Protein AF-A0A0B1SYW8-F1 (afdb_monomer)

Solvent-accessible surface area (backbone atoms only — not comparable to full-atom values): 10719 Å² total; per-residue (Å²): 114,94,71,66,45,71,70,45,32,62,76,66,65,40,38,54,60,53,23,50,75,72,69,48,55,89,86,45,83,60,43,29,58,52,50,50,41,52,39,51,63,70,43,47,62,54,52,48,38,75,76,71,48,86,69,81,83,69,57,88,82,76,61,92,71,90,78,75,92,74,65,62,88,66,48,61,87,67,46,96,84,47,74,68,87,86,65,67,94,54,56,56,43,101,85,70,46,76,47,85,70,81,60,58,68,60,42,45,49,27,55,68,67,71,44,67,72,39,30,54,51,32,53,51,51,53,54,61,22,66,43,95,61,101,55,62,66,60,48,91,83,43,58,66,51,57,57,52,56,40,43,75,73,73,53,76,65,96,84,58,83,48,80,73,56,66,75,75,112

InterPro domains:
  IPR001606 ARID DNA-binding domain [PF01388] (2-47)
  IPR001606 ARID DNA-binding domain [PS51011] (1-51)
  IPR036431 ARID DNA-binding domain superfamily [G3DSA:1.10.150.60] (1-68)
  IPR036431 ARID DNA-binding domain superfamily [SSF46774] (1-63)
  IPR052406 Chromatin Remodeling Complex Component [PTHR22970] (1-167)

Mean predicted aligned error: 17.93 Å

Structure (mmCIF, N/CA/C/O backbone):
data_AF-A0A0B1SYW8-F1
#
_entry.id   AF-A0A0B1SYW8-F1
#
loop_
_atom_site.group_PDB
_atom_site.id
_atom_site.type_symbol
_atom_site.label_atom_id
_atom_site.label_alt_id
_atom_site.label_comp_id
_atom_site.label_asym_id
_atom_site.label_entity_id
_atom_site.label_seq_id
_atom_site.pdbx_PDB_ins_code
_atom_site.Cartn_x
_atom_site.Cartn_y
_atom_site.Cartn_z
_atom_site.occupancy
_atom_site.B_iso_or_equiv
_atom_site.auth_seq_id
_atom_site.auth_comp_id
_atom_site.auth_asym_id
_atom_site.auth_atom_id
_atom_site.pdbx_PDB_model_num
ATOM 1 N N . MET A 1 1 ? -4.294 16.791 31.666 1.00 59.25 1 MET A N 1
ATOM 2 C CA . MET A 1 1 ? -3.694 16.084 32.826 1.00 59.25 1 MET A CA 1
ATOM 3 C C . MET A 1 1 ? -4.605 16.092 34.071 1.00 59.25 1 MET A C 1
ATOM 5 O O . MET A 1 1 ? -4.118 16.242 35.184 1.00 59.25 1 MET A O 1
ATOM 9 N N . ALA A 1 2 ? -5.926 15.900 33.941 1.00 68.50 2 ALA A N 1
ATOM 10 C CA . ALA A 1 2 ? -6.850 16.036 35.082 1.00 68.50 2 ALA A CA 1
ATOM 11 C C . ALA A 1 2 ? -6.694 14.938 36.161 1.00 68.50 2 ALA A C 1
ATOM 13 O O . ALA A 1 2 ? -6.963 15.180 37.332 1.00 68.50 2 ALA A O 1
ATOM 14 N N . LEU A 1 3 ? -6.201 13.750 35.785 1.00 76.19 3 LEU A N 1
ATOM 15 C CA . LEU A 1 3 ? -6.040 12.595 36.683 1.00 76.19 3 LEU A CA 1
ATOM 16 C C . LEU A 1 3 ? -4.591 12.363 37.161 1.00 76.19 3 LEU A C 1
ATOM 18 O O . LEU A 1 3 ? -4.298 11.342 37.778 1.00 76.19 3 LEU A O 1
ATOM 22 N N . GLY A 1 4 ? -3.684 13.320 36.927 1.00 73.81 4 GLY A N 1
ATOM 23 C CA . GLY A 1 4 ? -2.281 13.233 37.362 1.00 73.81 4 GLY A CA 1
ATOM 24 C C . GLY A 1 4 ? -1.394 12.319 36.508 1.00 73.81 4 GLY A C 1
ATOM 25 O O . GLY A 1 4 ? -0.422 11.769 37.018 1.00 73.81 4 GLY A O 1
ATOM 26 N N . GLY A 1 5 ? -1.746 12.170 35.230 1.00 77.94 5 GLY A N 1
ATOM 27 C CA . GLY A 1 5 ? -0.956 11.495 34.200 1.00 77.94 5 GLY A CA 1
ATOM 28 C C . GLY A 1 5 ? -1.049 9.971 34.191 1.00 77.94 5 GLY A C 1
ATOM 29 O O . GLY A 1 5 ? -1.647 9.347 35.075 1.00 77.94 5 GLY A O 1
ATOM 30 N N . TRP A 1 6 ? -0.467 9.358 33.159 1.00 75.31 6 TRP A N 1
ATOM 31 C CA . TRP A 1 6 ? -0.661 7.933 32.869 1.00 75.31 6 TRP A CA 1
ATOM 32 C C . TRP A 1 6 ? -0.208 6.988 33.983 1.00 75.31 6 TRP A C 1
ATOM 34 O O . TRP A 1 6 ? -0.860 5.975 34.229 1.00 75.31 6 TRP A O 1
ATOM 44 N N . GLN A 1 7 ? 0.878 7.320 34.688 1.00 75.88 7 GLN A N 1
ATOM 45 C CA . GLN A 1 7 ? 1.406 6.496 35.780 1.00 75.88 7 GLN A CA 1
ATOM 46 C C . GLN A 1 7 ? 0.402 6.392 36.928 1.00 75.88 7 GLN A C 1
ATOM 48 O O . GLN A 1 7 ? 0.178 5.311 37.470 1.00 75.88 7 GLN A O 1
ATOM 53 N N . LYS A 1 8 ? -0.247 7.510 37.271 1.00 82.94 8 LYS A N 1
ATOM 54 C CA . LYS A 1 8 ? -1.224 7.561 38.356 1.00 82.94 8 LYS A CA 1
ATOM 55 C C . LYS A 1 8 ? -2.525 6.865 37.971 1.00 82.94 8 LYS A C 1
ATOM 57 O O . LYS A 1 8 ? -3.055 6.111 38.779 1.00 82.94 8 LYS A O 1
ATOM 62 N N . VAL A 1 9 ? -2.994 7.057 36.737 1.00 84.25 9 VAL A N 1
ATOM 63 C CA . VAL A 1 9 ? -4.171 6.349 36.201 1.00 84.25 9 VAL A CA 1
ATOM 64 C C . VAL A 1 9 ? -3.932 4.839 36.174 1.00 84.25 9 VAL A C 1
ATOM 66 O O . VAL A 1 9 ? -4.794 4.079 36.603 1.00 84.25 9 VAL A O 1
ATOM 69 N N . ALA A 1 10 ? -2.750 4.395 35.735 1.00 79.75 10 ALA A N 1
ATOM 70 C CA . ALA A 1 10 ? -2.398 2.980 35.702 1.00 79.75 10 ALA A CA 1
ATOM 71 C C . ALA A 1 10 ? -2.268 2.369 37.104 1.00 79.75 10 ALA A C 1
ATOM 73 O O . ALA A 1 10 ? -2.801 1.289 37.330 1.00 79.75 10 ALA A O 1
ATOM 74 N N . MET A 1 11 ? -1.604 3.056 38.039 1.00 79.69 11 MET A N 1
ATOM 75 C CA . MET A 1 11 ? -1.413 2.566 39.410 1.00 79.69 11 MET A CA 1
ATOM 76 C C . MET A 1 11 ? -2.719 2.522 40.211 1.00 79.69 11 MET A C 1
ATOM 78 O O . MET A 1 11 ? -2.861 1.693 41.103 1.00 79.69 11 ME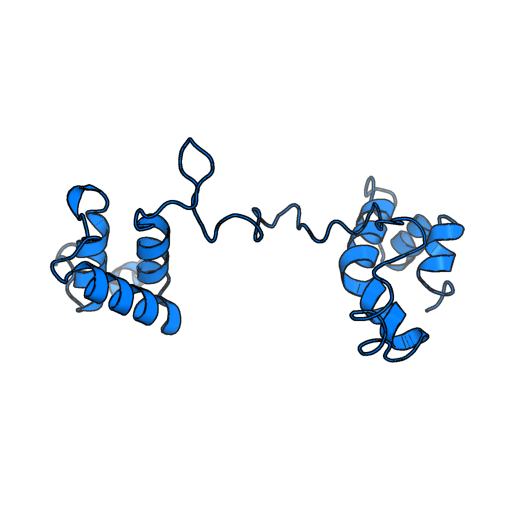T A O 1
ATOM 82 N N . GLN A 1 12 ? -3.657 3.423 39.914 1.00 86.00 12 GLN A N 1
ATOM 83 C CA . GLN A 1 12 ? -4.955 3.509 40.588 1.00 86.00 12 GLN A CA 1
ATOM 84 C C . GLN A 1 12 ? -6.083 2.799 39.821 1.00 86.00 12 GLN A C 1
ATOM 86 O O . GLN A 1 12 ? -7.234 2.932 40.218 1.00 86.00 12 GLN A O 1
ATOM 91 N N . GLU A 1 13 ? -5.767 2.099 38.726 1.00 85.31 13 GLU A N 1
ATOM 92 C CA . GLU A 1 13 ? -6.726 1.401 37.850 1.00 85.31 13 GLU A CA 1
ATOM 93 C C . GLU A 1 13 ? -7.909 2.266 37.361 1.00 85.31 13 GLU A C 1
ATOM 95 O O . GLU A 1 13 ? -9.004 1.775 37.112 1.00 85.31 13 GLU A O 1
ATOM 100 N N . LYS A 1 14 ? -7.680 3.565 37.133 1.00 90.81 14 LYS A N 1
ATOM 101 C CA . LYS A 1 14 ? -8.725 4.553 36.784 1.00 90.81 14 LYS A CA 1
ATOM 102 C C . LYS A 1 14 ? -9.076 4.623 35.297 1.00 90.81 14 LYS A C 1
ATOM 104 O O . LYS A 1 14 ? -9.452 5.677 34.792 1.00 90.81 14 LYS A O 1
ATOM 109 N N . TRP A 1 15 ? -8.900 3.534 34.555 1.00 90.75 15 TRP A N 1
ATOM 110 C CA . TRP A 1 15 ? -9.159 3.536 33.109 1.00 90.75 15 TRP A CA 1
ATOM 111 C C . TRP A 1 15 ? -10.651 3.607 32.777 1.00 90.75 15 TRP A C 1
ATOM 113 O O . TRP A 1 15 ? -10.995 4.178 31.747 1.00 90.75 15 TRP A O 1
ATOM 123 N N . ALA A 1 16 ? -11.517 3.114 33.668 1.00 90.38 16 ALA A N 1
ATOM 124 C CA . ALA A 1 16 ? -12.964 3.280 33.559 1.00 90.38 16 ALA A CA 1
ATOM 125 C C . ALA A 1 16 ? -13.372 4.761 33.657 1.00 90.38 16 ALA A C 1
ATOM 127 O O . ALA A 1 16 ? -14.061 5.253 32.771 1.00 90.38 16 ALA A O 1
ATOM 128 N N . ASP A 1 17 ? -12.842 5.502 34.639 1.00 91.38 17 ASP A N 1
ATOM 129 C CA . ASP A 1 17 ? -13.091 6.947 34.776 1.00 91.38 17 ASP A CA 1
ATOM 130 C C . ASP A 1 17 ? -12.634 7.717 33.524 1.00 91.38 17 ASP A C 1
ATOM 132 O O . ASP A 1 17 ? -13.305 8.631 33.050 1.00 91.38 17 ASP A O 1
ATOM 136 N N . VAL A 1 18 ? -11.475 7.347 32.959 1.00 90.81 18 VAL A N 1
ATOM 137 C CA . VAL A 1 18 ? -10.982 7.941 31.704 1.00 90.81 18 VAL A CA 1
ATOM 138 C C . VAL A 1 18 ? -11.925 7.620 30.546 1.00 90.81 18 VAL A C 1
ATOM 140 O O . VAL A 1 18 ? -12.156 8.482 29.701 1.00 90.81 18 VAL A O 1
ATOM 143 N N . ALA A 1 19 ? -12.469 6.404 30.498 1.00 91.38 19 ALA A N 1
ATOM 144 C CA . ALA A 1 19 ? -13.421 5.996 29.475 1.00 91.38 19 ALA A CA 1
ATOM 145 C C . ALA A 1 19 ? -14.711 6.806 29.535 1.00 91.38 19 ALA A C 1
ATOM 147 O O . ALA A 1 19 ? -15.122 7.368 28.519 1.00 91.38 19 ALA A O 1
ATOM 148 N N . GLU A 1 20 ? -15.269 6.960 30.731 1.00 91.31 20 GLU A N 1
ATOM 149 C CA . GLU A 1 20 ? -16.453 7.777 30.969 1.00 91.31 20 GLU A CA 1
ATOM 150 C C . GLU A 1 20 ? -16.209 9.244 30.578 1.00 91.31 20 GLU A C 1
ATOM 152 O O . GLU A 1 20 ? -17.005 9.838 29.852 1.00 91.31 20 GLU A O 1
ATOM 157 N N . MET A 1 21 ? -15.057 9.818 30.956 1.00 90.44 21 MET A N 1
ATOM 158 C CA . MET A 1 21 ? -14.679 11.185 30.565 1.00 90.44 21 MET A CA 1
ATOM 159 C C . MET A 1 21 ? -14.536 11.368 29.047 1.00 90.44 21 MET A C 1
ATOM 161 O O . MET A 1 21 ? -14.747 12.471 28.542 1.00 90.44 21 MET A O 1
ATOM 165 N N . LEU A 1 22 ? -14.167 10.311 28.318 1.00 89.94 22 LEU A N 1
ATOM 166 C CA . LEU A 1 22 ? -14.094 10.303 26.853 1.00 89.94 22 LEU A CA 1
ATOM 167 C C . LEU A 1 22 ? -15.449 10.002 26.189 1.00 89.94 22 LEU A C 1
ATOM 169 O O . LEU A 1 22 ? -15.524 9.973 24.961 1.00 89.94 22 LEU A O 1
ATOM 173 N N . GLY A 1 23 ? -16.511 9.805 26.975 1.00 92.19 23 GLY A N 1
ATOM 174 C CA . GLY A 1 23 ? -17.855 9.501 26.487 1.00 92.19 23 GLY A CA 1
ATOM 175 C C . GLY A 1 23 ? -18.042 8.050 26.046 1.00 92.19 23 GLY A C 1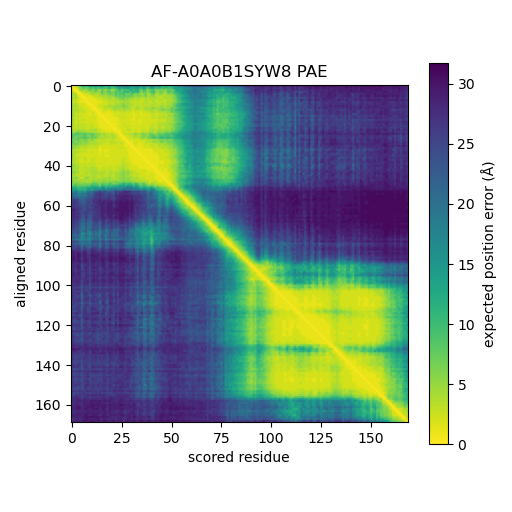
ATOM 176 O O . GLY A 1 23 ? -18.960 7.762 25.280 1.00 92.19 23 GLY A O 1
ATOM 177 N N . VAL A 1 24 ? -17.176 7.136 26.490 1.00 90.50 24 VAL A N 1
ATOM 178 C CA . VAL A 1 24 ? -17.343 5.699 26.255 1.00 90.50 24 VAL A CA 1
ATOM 179 C C . VAL A 1 24 ? -18.331 5.160 27.283 1.00 90.50 24 VAL A C 1
ATOM 181 O O . VAL A 1 24 ? -18.042 5.151 28.478 1.00 90.50 24 VAL A O 1
ATOM 184 N N . GLY A 1 25 ? -19.511 4.760 26.810 1.00 86.44 25 GLY A N 1
ATOM 185 C CA . GLY A 1 25 ? -20.579 4.234 27.656 1.00 86.44 25 GLY A CA 1
ATOM 186 C C . GLY A 1 25 ? -20.232 2.886 28.292 1.00 86.44 25 GLY A C 1
ATOM 187 O O . GLY A 1 25 ? -19.409 2.127 27.776 1.00 86.44 25 GLY A O 1
ATOM 188 N N . GLU A 1 26 ? -20.889 2.574 29.412 1.00 83.06 26 GLU A N 1
ATOM 189 C CA . GLU A 1 26 ? -20.742 1.294 30.128 1.00 83.06 26 GLU A CA 1
ATOM 190 C C . GLU A 1 26 ? -21.190 0.078 29.295 1.00 83.06 26 GLU A C 1
ATOM 192 O O . GLU A 1 26 ? -20.839 -1.061 29.599 1.00 83.06 26 GLU A O 1
ATOM 197 N N . ASP A 1 27 ? -21.953 0.308 28.225 1.00 90.00 27 ASP A N 1
ATOM 198 C CA . ASP A 1 27 ? -22.370 -0.697 27.249 1.00 90.00 27 ASP A CA 1
ATOM 199 C C . ASP A 1 27 ? -21.223 -1.160 26.333 1.00 90.00 27 ASP A C 1
ATOM 201 O O . ASP A 1 27 ? -21.306 -2.225 25.711 1.00 90.00 27 ASP A O 1
ATOM 205 N N . VAL A 1 28 ? -20.119 -0.407 26.279 1.00 89.00 28 VAL A N 1
ATOM 206 C CA . VAL A 1 28 ? -18.925 -0.761 25.509 1.00 89.00 28 VAL A CA 1
ATOM 207 C C . VAL A 1 28 ? -18.043 -1.710 26.320 1.00 89.00 28 VAL A C 1
ATOM 209 O O . VAL A 1 28 ? -17.165 -1.305 27.085 1.00 89.00 28 VAL A O 1
ATOM 212 N N . VAL A 1 29 ? -18.247 -3.011 26.110 1.00 88.94 29 VAL A N 1
ATOM 213 C CA . VAL A 1 29 ? -17.448 -4.069 26.746 1.00 88.94 29 VAL A CA 1
ATOM 214 C C . VAL A 1 29 ? -15.955 -3.873 26.448 1.00 88.94 29 VAL A C 1
ATOM 216 O O . VAL A 1 29 ? -15.523 -3.937 25.297 1.00 88.94 29 VAL A O 1
ATOM 219 N N . GLY A 1 30 ? -15.159 -3.662 27.500 1.00 87.44 30 GLY A N 1
ATOM 220 C CA . GLY A 1 30 ? -13.709 -3.463 27.402 1.00 87.44 30 GLY A CA 1
ATOM 221 C C . GLY A 1 30 ? -13.282 -2.082 26.889 1.00 87.44 30 GLY A C 1
ATOM 222 O O . GLY A 1 30 ? -12.143 -1.931 26.441 1.00 87.44 30 GLY A O 1
ATOM 223 N N . GLY A 1 31 ? -14.171 -1.082 26.922 1.00 89.56 31 GLY A N 1
ATOM 224 C CA . GLY A 1 31 ? -13.861 0.293 26.521 1.00 89.56 31 GLY A CA 1
ATOM 225 C C . GLY A 1 31 ? -12.702 0.908 27.315 1.00 89.56 31 GLY A C 1
ATOM 226 O O . GLY A 1 31 ? -11.797 1.511 26.737 1.00 89.56 31 GLY A O 1
ATOM 227 N N . ASP A 1 32 ? -12.661 0.661 28.622 1.00 89.19 32 ASP A N 1
ATOM 228 C CA . ASP A 1 32 ? -11.566 1.025 29.525 1.00 89.19 32 ASP A CA 1
ATOM 229 C C . ASP A 1 32 ? -10.219 0.422 29.083 1.00 89.19 32 ASP A C 1
ATOM 231 O O . ASP A 1 32 ? -9.200 1.116 28.986 1.00 89.19 32 ASP A O 1
ATOM 235 N N . HIS A 1 33 ? -10.214 -0.866 28.735 1.00 87.44 33 HIS A N 1
ATOM 236 C CA . HIS A 1 33 ? -9.031 -1.571 28.264 1.00 87.44 33 HIS A CA 1
ATOM 237 C C . HIS A 1 33 ? -8.562 -1.060 26.896 1.00 87.44 33 HIS A C 1
ATOM 239 O O . HIS A 1 33 ? -7.364 -0.855 26.686 1.00 87.44 33 HIS A O 1
ATOM 245 N N . ALA A 1 34 ? -9.491 -0.808 25.972 1.00 86.69 34 ALA A N 1
ATOM 246 C CA . ALA A 1 34 ? -9.181 -0.255 24.657 1.00 86.69 34 ALA A CA 1
ATOM 247 C C . ALA A 1 34 ? -8.527 1.130 24.770 1.00 86.69 34 ALA A C 1
ATOM 249 O O . ALA A 1 34 ? -7.511 1.399 24.124 1.00 86.69 34 ALA A O 1
ATOM 250 N N . ILE A 1 35 ? -9.054 1.986 25.646 1.00 90.12 35 ILE A N 1
ATOM 251 C CA . ILE A 1 35 ? -8.504 3.319 25.905 1.00 90.12 35 ILE A CA 1
ATOM 252 C C . ILE A 1 35 ? -7.120 3.224 26.533 1.00 90.12 35 ILE A C 1
ATOM 254 O O . ILE A 1 35 ? -6.205 3.914 26.081 1.00 90.12 35 ILE A O 1
ATOM 258 N N . LYS A 1 36 ? -6.926 2.324 27.505 1.00 87.38 36 LYS A N 1
ATOM 259 C CA . LYS A 1 36 ? -5.602 2.031 28.064 1.00 87.38 36 LYS A CA 1
ATOM 260 C C . LYS A 1 36 ? -4.599 1.681 26.967 1.00 87.38 36 LYS A C 1
ATOM 262 O O . LYS A 1 36 ? -3.504 2.240 26.946 1.00 87.38 36 LYS A O 1
ATOM 267 N N . LEU A 1 37 ? -4.956 0.792 26.040 1.00 84.25 37 LEU A N 1
ATOM 268 C CA . LEU A 1 37 ? -4.072 0.384 24.945 1.00 84.25 37 LEU A CA 1
ATOM 269 C C . LEU A 1 37 ? -3.759 1.537 23.985 1.00 84.25 37 LEU A C 1
ATOM 271 O O . LEU A 1 37 ? -2.590 1.775 23.677 1.00 84.25 37 LEU A O 1
ATOM 275 N N . LEU A 1 38 ? -4.774 2.280 23.538 1.00 85.38 38 LEU A N 1
ATOM 276 C CA . LEU A 1 38 ? -4.593 3.425 22.640 1.00 85.38 38 LEU A CA 1
ATOM 277 C C . LEU A 1 38 ? -3.715 4.506 23.277 1.00 85.38 38 LEU A C 1
ATOM 279 O O . LEU A 1 38 ? -2.798 5.020 22.633 1.00 85.38 38 LEU A O 1
ATOM 283 N N . TYR A 1 39 ? -3.946 4.797 24.557 1.00 86.38 39 TYR A N 1
ATOM 284 C CA . TYR A 1 39 ? -3.152 5.751 25.317 1.00 86.38 39 TYR A CA 1
ATOM 285 C C . TYR A 1 39 ? -1.690 5.316 25.404 1.00 86.38 39 TYR A C 1
ATOM 287 O O . TYR A 1 39 ? -0.782 6.071 25.051 1.00 86.38 39 TYR A O 1
ATOM 295 N N . MET A 1 40 ? -1.454 4.077 25.847 1.00 80.94 40 MET A N 1
ATOM 296 C CA . MET A 1 40 ? -0.108 3.523 25.994 1.00 80.94 40 MET A CA 1
ATOM 297 C C . MET A 1 40 ? 0.649 3.527 24.672 1.00 80.94 40 MET A C 1
ATOM 299 O O . MET A 1 40 ? 1.857 3.753 24.657 1.00 80.94 40 MET A O 1
ATOM 303 N N . ARG A 1 41 ? -0.063 3.323 23.566 1.00 78.31 41 ARG A N 1
ATOM 304 C CA . ARG A 1 41 ? 0.516 3.255 22.235 1.00 78.31 41 ARG A CA 1
ATOM 305 C C . ARG A 1 41 ? 0.901 4.610 21.653 1.00 78.31 41 ARG A C 1
ATOM 307 O O . ARG A 1 41 ? 1.987 4.727 21.094 1.00 78.31 41 ARG A O 1
ATOM 314 N N . TYR A 1 42 ? 0.019 5.601 21.747 1.00 80.12 42 TYR A N 1
ATOM 315 C CA . TYR A 1 42 ? 0.178 6.855 21.003 1.00 80.12 42 TYR A CA 1
ATOM 316 C C . TYR A 1 42 ? 0.516 8.058 21.882 1.00 80.12 42 TYR A C 1
ATOM 318 O O . TYR A 1 42 ? 1.199 8.966 21.420 1.00 80.12 42 TYR A O 1
ATOM 326 N N . LEU A 1 43 ? 0.074 8.071 23.141 1.00 84.38 43 LEU A N 1
ATOM 327 C CA . LEU A 1 43 ? 0.149 9.258 23.999 1.00 84.38 43 LEU A CA 1
ATOM 328 C C . LEU A 1 43 ? 1.157 9.124 25.142 1.00 84.38 43 LEU A C 1
ATOM 330 O O . LEU A 1 43 ? 1.662 10.136 25.617 1.00 84.38 43 LEU A O 1
ATOM 334 N N . SER A 1 44 ? 1.506 7.902 25.557 1.00 78.88 44 SER A N 1
ATOM 335 C CA . SER A 1 44 ? 2.422 7.689 26.689 1.00 78.88 44 SER A CA 1
ATOM 336 C C . SER A 1 44 ? 3.808 8.302 26.472 1.00 78.88 44 SER A C 1
ATOM 338 O O . SER A 1 44 ? 4.369 8.865 27.408 1.00 78.88 44 SER A O 1
ATOM 340 N N . LYS A 1 45 ? 4.349 8.214 25.249 1.00 74.19 45 LYS A N 1
ATOM 341 C CA . LYS A 1 45 ? 5.638 8.816 24.878 1.00 74.19 45 LYS A CA 1
ATOM 342 C C . LYS A 1 45 ? 5.556 10.336 24.839 1.00 74.19 45 LYS A C 1
ATOM 344 O O . LYS A 1 45 ? 6.426 10.993 25.392 1.00 74.19 45 LYS A O 1
ATOM 349 N N . TYR A 1 46 ? 4.498 10.873 24.233 1.00 79.94 46 TYR A N 1
ATOM 350 C CA . TYR A 1 46 ? 4.271 12.314 24.172 1.00 79.94 46 TYR A CA 1
ATOM 351 C C . TYR A 1 46 ? 4.177 12.917 25.578 1.00 79.94 46 TYR A C 1
ATOM 353 O O . TYR A 1 46 ? 4.877 13.872 25.887 1.00 79.94 46 TYR A O 1
ATOM 361 N N . GLU A 1 47 ? 3.378 12.314 26.464 1.00 81.25 47 GLU A N 1
ATOM 362 C CA . GLU A 1 47 ? 3.267 12.788 27.844 1.00 81.25 47 GLU A CA 1
ATOM 363 C C . GLU A 1 47 ? 4.599 12.653 28.597 1.00 81.25 47 GLU A C 1
ATOM 365 O O . GLU A 1 47 ? 4.948 13.546 29.360 1.00 81.25 47 GLU A O 1
ATOM 370 N N . GLN A 1 48 ? 5.378 11.588 28.379 1.00 74.31 48 GLN A N 1
ATOM 371 C CA . GLN A 1 48 ? 6.715 11.467 28.977 1.00 74.31 48 GLN A CA 1
ATOM 372 C C . GLN A 1 48 ? 7.641 12.610 28.551 1.00 74.31 48 GLN A C 1
ATOM 374 O O . GLN A 1 48 ? 8.267 13.211 29.418 1.00 74.31 48 GLN A O 1
ATOM 379 N N . ILE A 1 49 ? 7.681 12.937 27.258 1.00 71.31 49 ILE A N 1
ATOM 380 C CA . ILE A 1 49 ? 8.506 14.026 26.715 1.00 71.31 49 ILE A CA 1
ATOM 381 C C . ILE A 1 49 ? 8.070 15.375 27.304 1.00 71.31 49 ILE A C 1
ATOM 383 O O . ILE A 1 49 ? 8.887 16.099 27.862 1.00 71.31 49 ILE A O 1
ATOM 387 N N . GLU A 1 50 ? 6.771 15.675 27.276 1.00 71.38 50 GLU A N 1
ATOM 388 C CA . GLU A 1 50 ? 6.231 16.947 27.778 1.00 71.38 50 GLU A CA 1
ATOM 389 C C . GLU A 1 50 ? 6.387 17.123 29.296 1.00 71.38 50 GLU A C 1
ATOM 391 O O . GLU A 1 50 ? 6.607 18.232 29.777 1.00 71.38 50 GLU A O 1
ATOM 396 N N . THR A 1 51 ? 6.263 16.045 30.079 1.00 66.00 51 THR A N 1
ATOM 397 C CA . THR A 1 51 ? 6.257 16.147 31.551 1.00 66.00 51 THR A CA 1
ATOM 398 C C . THR A 1 51 ? 7.659 16.056 32.160 1.00 66.00 51 THR A C 1
ATOM 400 O O . THR A 1 51 ? 7.868 16.540 33.272 1.00 66.00 51 THR A O 1
ATOM 403 N N . ILE A 1 52 ? 8.615 15.418 31.473 1.00 60.25 52 ILE A N 1
ATOM 404 C CA . ILE A 1 52 ? 9.979 15.176 31.979 1.00 60.25 52 ILE A CA 1
ATOM 405 C C . ILE A 1 52 ? 11.029 16.042 31.246 1.00 60.25 52 ILE A C 1
ATOM 407 O O . ILE A 1 52 ? 12.113 16.257 31.789 1.00 60.25 52 ILE A O 1
ATOM 411 N N . GLY A 1 53 ? 10.693 16.624 30.088 1.00 54.34 53 GLY A N 1
ATOM 412 C CA . GLY A 1 53 ? 11.631 17.326 29.206 1.00 54.34 53 GLY A CA 1
ATOM 413 C C . GLY A 1 53 ? 12.418 16.350 28.326 1.00 54.34 53 GLY A C 1
ATOM 414 O O . GLY A 1 53 ? 12.539 15.177 28.675 1.00 54.34 53 GLY A O 1
ATOM 415 N N . ASP A 1 54 ? 12.924 16.823 27.180 1.00 49.62 54 ASP A N 1
ATOM 416 C CA . ASP A 1 54 ? 13.650 16.026 26.176 1.00 49.62 54 ASP A CA 1
ATOM 417 C C . ASP A 1 54 ? 14.777 15.179 26.798 1.00 49.62 54 ASP A C 1
ATOM 419 O O . ASP A 1 54 ? 15.900 15.640 27.001 1.00 49.62 54 ASP A O 1
ATOM 423 N N . ILE A 1 55 ? 14.498 13.899 27.059 1.00 51.66 55 ILE A N 1
ATOM 424 C CA . ILE A 1 55 ? 15.520 12.861 27.250 1.00 51.66 55 ILE A CA 1
ATOM 425 C C . ILE A 1 55 ? 15.710 12.128 25.915 1.00 51.66 55 ILE A C 1
ATOM 427 O O . ILE A 1 55 ? 15.755 10.899 25.870 1.00 51.66 55 ILE A O 1
ATOM 431 N N . ASP A 1 56 ? 15.765 12.871 24.811 1.00 50.75 56 ASP A N 1
ATOM 432 C CA . ASP A 1 56 ? 15.989 12.270 23.492 1.00 50.75 56 ASP A CA 1
ATOM 433 C C . ASP A 1 56 ? 17.482 11.938 23.266 1.00 50.75 56 ASP A C 1
ATOM 435 O O . ASP A 1 56 ? 17.802 11.069 22.465 1.00 50.75 56 ASP A O 1
ATOM 439 N N . ASP A 1 57 ? 18.407 12.495 24.067 1.00 47.12 57 ASP A N 1
ATOM 440 C CA . ASP A 1 57 ? 19.855 12.362 23.807 1.00 47.12 57 ASP A CA 1
ATOM 441 C C . ASP A 1 57 ? 20.670 11.523 24.818 1.00 47.12 57 ASP A C 1
ATOM 443 O O . ASP A 1 57 ? 21.858 11.292 24.594 1.00 47.12 57 ASP A O 1
ATOM 447 N N . MET A 1 58 ? 20.097 11.035 25.932 1.00 41.03 58 MET A N 1
ATOM 448 C CA . MET A 1 58 ? 20.898 10.377 26.996 1.00 41.03 58 MET A CA 1
ATOM 449 C C . MET A 1 58 ? 20.579 8.896 27.269 1.00 41.03 58 MET A C 1
ATOM 451 O O . MET A 1 58 ? 21.237 8.280 28.107 1.00 41.03 58 MET A O 1
ATOM 455 N N . LEU A 1 59 ? 19.607 8.291 26.577 1.00 44.91 59 LEU A N 1
ATOM 456 C CA . LEU A 1 59 ? 19.175 6.911 26.862 1.00 44.91 59 LEU A CA 1
ATOM 457 C C . LEU A 1 59 ? 19.460 5.889 25.758 1.00 44.91 59 LEU A C 1
ATOM 459 O O . LEU A 1 59 ? 19.403 4.692 26.043 1.00 44.91 59 LEU A O 1
ATOM 463 N N . ASP A 1 60 ? 19.838 6.319 24.551 1.00 43.25 60 ASP A N 1
ATOM 464 C CA . ASP A 1 60 ? 20.156 5.386 23.458 1.00 43.25 60 ASP A CA 1
ATOM 465 C C . ASP A 1 60 ? 21.603 4.840 23.534 1.00 43.25 60 ASP A C 1
ATOM 467 O O . ASP A 1 60 ? 21.919 3.796 22.968 1.00 43.25 60 ASP A O 1
ATOM 471 N N . GLY A 1 61 ? 22.491 5.490 24.305 1.00 37.31 61 GLY A N 1
ATOM 472 C CA . GLY A 1 61 ? 23.915 5.121 24.399 1.00 37.31 61 GLY A CA 1
ATOM 473 C C . GLY A 1 61 ? 24.361 4.365 25.662 1.00 37.31 61 GLY A C 1
ATOM 474 O O . GLY A 1 61 ? 25.251 3.524 25.581 1.00 37.31 61 GLY A O 1
ATOM 475 N N . GLU A 1 62 ? 23.763 4.621 26.831 1.00 33.66 62 GLU A N 1
ATOM 476 C CA . GLU A 1 62 ? 24.366 4.250 28.134 1.00 33.66 62 GLU A CA 1
ATOM 477 C C . GLU A 1 62 ? 23.371 3.635 29.143 1.00 33.66 62 GLU A C 1
ATOM 479 O O . GLU A 1 62 ? 23.636 3.578 30.339 1.00 33.66 62 GLU A O 1
ATOM 484 N N . MET A 1 63 ? 22.225 3.104 28.697 1.00 35.56 63 MET A N 1
ATOM 485 C CA . MET A 1 63 ? 21.312 2.340 29.576 1.00 35.56 63 MET A CA 1
ATOM 486 C C . MET A 1 63 ? 21.004 0.922 29.082 1.00 35.56 63 MET A C 1
ATOM 488 O O . MET A 1 63 ? 20.089 0.252 29.559 1.00 35.56 63 MET A O 1
ATOM 492 N N . SER A 1 64 ? 21.866 0.398 28.205 1.00 39.81 64 SER A N 1
ATOM 493 C CA . SER A 1 64 ? 21.812 -0.985 27.710 1.00 39.81 64 SER A CA 1
ATOM 494 C C . SER A 1 64 ? 22.174 -2.045 28.768 1.00 39.81 64 SER A C 1
ATOM 496 O O . SER A 1 64 ? 22.128 -3.246 28.498 1.00 39.81 64 SER A O 1
ATOM 498 N N . ARG A 1 65 ? 22.552 -1.665 29.998 1.00 34.38 65 ARG A N 1
ATOM 499 C CA . ARG A 1 65 ? 22.979 -2.630 31.021 1.00 34.38 65 ARG A CA 1
ATOM 500 C C . ARG A 1 65 ? 22.514 -2.203 32.406 1.00 34.38 65 ARG A C 1
ATOM 502 O O . ARG A 1 65 ? 23.005 -1.226 32.948 1.00 34.38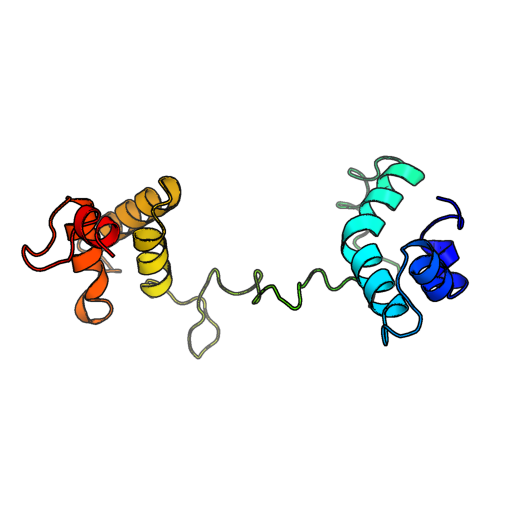 65 ARG A O 1
ATOM 509 N N . SER A 1 66 ? 21.677 -3.038 33.020 1.00 35.50 66 SER A N 1
ATOM 510 C CA . SER A 1 66 ? 21.380 -3.047 34.464 1.00 35.50 66 SER A CA 1
ATOM 511 C C . SER A 1 66 ? 20.169 -2.228 34.919 1.00 35.50 66 SER A C 1
ATOM 513 O O . SER A 1 66 ? 20.304 -1.247 35.639 1.00 35.50 66 SER A O 1
ATOM 515 N N . ARG A 1 67 ? 18.966 -2.720 34.607 1.00 34.00 67 ARG A N 1
ATOM 516 C CA . ARG A 1 67 ? 17.914 -3.060 35.595 1.00 34.00 67 ARG A CA 1
ATOM 517 C C . ARG A 1 67 ? 16.636 -3.428 34.853 1.00 34.00 67 ARG A C 1
ATOM 519 O O . ARG A 1 67 ? 15.894 -2.557 34.439 1.00 34.00 67 ARG A O 1
ATOM 526 N N . GLY A 1 68 ? 16.437 -4.740 34.705 1.00 34.78 68 GLY A N 1
ATOM 527 C CA . GLY A 1 68 ? 15.152 -5.402 34.479 1.00 34.78 68 GLY A CA 1
ATOM 528 C C . GLY A 1 68 ? 14.292 -4.839 33.353 1.00 34.78 68 GLY A C 1
ATOM 529 O O . GLY A 1 68 ? 13.635 -3.825 33.533 1.00 34.78 68 GLY A O 1
ATOM 530 N N . ARG A 1 69 ? 14.203 -5.577 32.239 1.00 38.09 69 ARG A N 1
ATOM 531 C CA . ARG A 1 69 ? 13.108 -5.479 31.262 1.00 38.09 69 ARG A CA 1
ATOM 532 C C . ARG A 1 69 ? 11.753 -5.348 31.978 1.00 38.09 69 ARG A C 1
ATOM 534 O O . ARG A 1 69 ? 11.086 -6.341 32.241 1.00 38.09 69 ARG A O 1
ATOM 541 N N . GLN A 1 70 ? 11.313 -4.129 32.239 1.00 36.31 70 GLN A N 1
ATOM 542 C CA . GLN A 1 70 ? 9.905 -3.788 32.251 1.00 36.31 70 GLN A CA 1
ATOM 543 C C . GLN A 1 70 ? 9.619 -3.436 30.795 1.00 36.31 70 GLN A C 1
ATOM 545 O O . GLN A 1 70 ? 9.562 -2.274 30.407 1.00 36.31 70 GLN A O 1
ATOM 550 N N . PHE A 1 71 ? 9.537 -4.471 29.950 1.00 35.22 71 PHE A N 1
ATOM 551 C CA . PHE A 1 71 ? 8.744 -4.340 28.735 1.00 35.22 71 PHE A CA 1
ATOM 552 C C . PHE A 1 71 ? 7.411 -3.769 29.215 1.00 35.22 71 PHE A C 1
ATOM 554 O O . PHE A 1 71 ? 6.789 -4.361 30.100 1.00 35.22 71 PHE A O 1
ATOM 561 N N . SER A 1 72 ? 6.996 -2.613 28.701 1.00 40.66 72 SER A N 1
ATOM 562 C CA . SER A 1 72 ? 5.595 -2.231 28.816 1.00 40.66 72 SER A CA 1
ATOM 563 C C . SER A 1 72 ? 4.816 -3.359 28.148 1.00 40.66 72 SER A C 1
ATOM 565 O O . SER A 1 72 ? 4.755 -3.433 26.924 1.00 40.66 72 SER A O 1
ATOM 567 N N . PHE A 1 73 ? 4.294 -4.291 28.950 1.00 40.69 73 PHE A N 1
ATOM 568 C CA . PHE A 1 73 ? 3.568 -5.476 28.483 1.00 40.69 73 PHE A CA 1
ATOM 569 C C . PHE A 1 73 ? 2.336 -5.100 27.641 1.00 40.69 73 PHE A C 1
ATOM 571 O O . PHE A 1 73 ? 1.764 -5.955 26.978 1.00 40.69 73 PHE A O 1
ATOM 578 N N . PHE A 1 74 ? 1.946 -3.822 27.651 1.00 45.12 74 PHE A N 1
ATOM 579 C CA . PHE A 1 74 ? 0.800 -3.280 26.929 1.00 45.12 74 PHE A CA 1
ATOM 580 C C . PHE A 1 74 ? 1.172 -2.433 25.709 1.00 45.12 74 PHE A C 1
ATOM 582 O O . P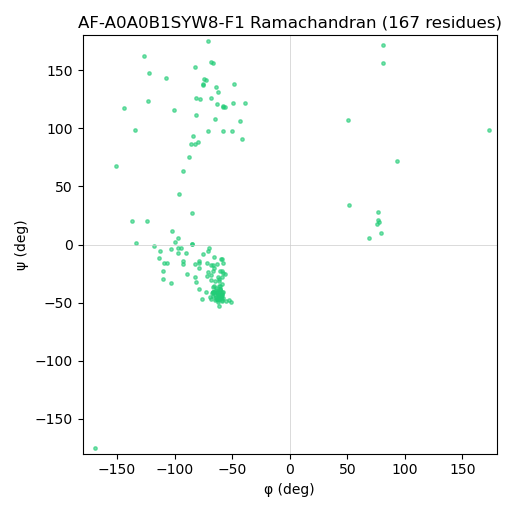HE A 1 74 ? 0.314 -2.191 24.867 1.00 45.12 74 PHE A O 1
ATOM 589 N N . ALA A 1 75 ? 2.424 -1.988 25.578 1.00 47.12 75 ALA A N 1
ATOM 590 C CA . ALA A 1 75 ? 2.882 -1.280 24.388 1.00 47.12 75 ALA A CA 1
ATOM 591 C C . ALA A 1 75 ? 3.495 -2.278 23.401 1.00 47.12 75 ALA A C 1
ATOM 593 O O . ALA A 1 75 ? 4.682 -2.220 23.079 1.00 47.12 75 ALA A O 1
ATOM 594 N N . THR A 1 76 ? 2.685 -3.211 22.896 1.00 50.84 76 THR A N 1
ATOM 595 C CA . THR A 1 76 ? 3.021 -3.815 21.609 1.00 50.84 76 THR A CA 1
ATOM 596 C C . THR A 1 76 ? 2.929 -2.683 20.589 1.00 50.84 76 THR A C 1
ATOM 598 O O . THR A 1 76 ? 1.844 -2.192 20.280 1.00 50.84 76 THR A O 1
ATOM 601 N N . ASN A 1 77 ? 4.071 -2.214 20.085 1.00 46.91 77 ASN A N 1
ATOM 602 C CA . ASN A 1 77 ? 4.091 -1.269 18.964 1.00 46.91 77 ASN A CA 1
ATOM 603 C C . ASN A 1 77 ? 3.404 -1.858 17.715 1.00 46.91 77 ASN A C 1
ATOM 605 O O . ASN A 1 77 ? 3.080 -1.116 16.785 1.00 46.91 77 ASN A O 1
ATOM 609 N N . ASP A 1 78 ? 3.126 -3.162 17.714 1.00 49.84 78 ASP A N 1
ATOM 610 C CA . ASP A 1 78 ? 2.398 -3.866 16.673 1.00 49.84 78 ASP A CA 1
ATOM 611 C C . ASP A 1 78 ? 0.926 -3.450 16.630 1.00 49.84 78 ASP A C 1
ATOM 613 O O . ASP A 1 78 ? 0.201 -3.445 17.625 1.00 49.84 78 ASP A O 1
ATOM 617 N N . CYS A 1 79 ? 0.483 -3.037 15.442 1.00 45.19 79 CYS A N 1
ATOM 618 C CA . CYS A 1 79 ? -0.919 -2.732 15.206 1.00 45.19 79 CYS A CA 1
ATOM 619 C C . CYS A 1 79 ? -1.635 -4.050 14.952 1.00 45.19 79 CYS A C 1
ATOM 621 O O . CYS A 1 79 ? -1.229 -4.729 14.017 1.00 45.19 79 CYS A O 1
ATOM 623 N N . PRO A 1 80 ? -2.717 -4.393 15.667 1.00 50.25 80 PRO A N 1
ATOM 624 C CA . PRO A 1 80 ? -3.475 -5.600 15.343 1.00 50.25 80 PRO A CA 1
ATOM 625 C C . PRO A 1 80 ? -4.061 -5.562 13.917 1.00 50.25 80 PRO A C 1
ATOM 627 O O . PRO A 1 80 ? -4.288 -6.608 13.325 1.00 50.25 80 PRO A O 1
ATOM 630 N N . ILE A 1 81 ? -4.239 -4.365 13.335 1.00 52.09 81 ILE A N 1
ATOM 631 C CA . ILE A 1 81 ? -4.640 -4.156 11.927 1.00 52.09 81 ILE A CA 1
ATOM 632 C C . ILE A 1 81 ? -3.417 -3.996 11.001 1.00 52.09 81 ILE A C 1
ATOM 634 O O . ILE A 1 81 ? -3.504 -4.117 9.781 1.00 52.09 81 ILE A O 1
ATOM 638 N N . GLY A 1 82 ? -2.243 -3.723 11.565 1.00 46.41 82 GLY A N 1
ATOM 639 C CA . GLY A 1 82 ? -1.000 -3.676 10.813 1.00 46.41 82 GLY A CA 1
ATOM 640 C C . GLY A 1 82 ? -0.507 -5.089 10.602 1.00 46.41 82 GLY A C 1
ATOM 641 O O . GLY A 1 82 ? 0.298 -5.581 11.385 1.00 46.41 82 GLY A O 1
ATOM 642 N N . MET A 1 83 ? -0.966 -5.708 9.518 1.00 42.94 83 MET A N 1
ATOM 643 C CA . MET A 1 83 ? -0.268 -6.827 8.895 1.00 42.94 83 MET A CA 1
ATOM 644 C C . MET A 1 83 ? 1.245 -6.531 8.942 1.00 42.94 83 MET A C 1
ATOM 646 O O . MET A 1 83 ? 1.674 -5.446 8.538 1.00 42.94 83 MET A O 1
ATOM 650 N N . GLY A 1 84 ? 2.006 -7.428 9.574 1.00 44.44 84 GLY A N 1
ATOM 651 C CA . GLY A 1 84 ? 3.326 -7.169 10.154 1.00 44.44 84 GLY A CA 1
ATOM 652 C C . GLY A 1 84 ? 4.266 -6.326 9.292 1.00 44.44 84 GLY A C 1
ATOM 653 O O . GLY A 1 84 ? 4.882 -6.816 8.350 1.00 44.44 84 GLY A O 1
ATOM 654 N N . ARG A 1 85 ? 4.461 -5.061 9.681 1.00 45.78 85 ARG A N 1
ATOM 655 C CA . ARG A 1 85 ? 5.414 -4.153 9.019 1.00 45.78 85 ARG A CA 1
ATOM 656 C C . ARG A 1 85 ? 6.882 -4.510 9.267 1.00 45.78 85 ARG A C 1
ATOM 658 O O . ARG A 1 85 ? 7.748 -3.885 8.674 1.00 45.78 85 ARG A O 1
ATOM 665 N N . THR A 1 86 ? 7.182 -5.490 10.116 1.00 44.50 86 THR A N 1
ATOM 666 C CA . THR A 1 86 ? 8.544 -5.763 10.599 1.00 44.50 86 THR A CA 1
ATOM 667 C C . THR A 1 86 ? 9.243 -6.960 9.950 1.00 44.50 86 THR A C 1
ATOM 669 O O . THR A 1 86 ? 10.426 -7.157 10.213 1.00 44.50 86 THR A O 1
ATOM 672 N N . HIS A 1 87 ? 8.590 -7.728 9.064 1.00 46.84 87 HIS A N 1
ATOM 673 C CA . HIS A 1 87 ? 9.185 -8.961 8.513 1.00 46.84 87 HIS A CA 1
ATOM 674 C C . HIS A 1 87 ? 9.084 -9.173 6.989 1.00 46.84 87 HIS A C 1
ATOM 676 O O . HIS A 1 87 ? 9.586 -10.185 6.505 1.00 46.84 87 HIS A O 1
ATOM 682 N N . GLU A 1 88 ? 8.506 -8.249 6.212 1.00 50.50 88 GLU A N 1
ATOM 683 C CA . GLU A 1 88 ? 8.259 -8.483 4.774 1.00 50.50 88 GLU A CA 1
ATOM 684 C C . GLU A 1 88 ? 9.298 -7.915 3.798 1.00 50.50 88 GLU A C 1
ATOM 686 O O . GLU A 1 88 ? 9.240 -8.238 2.614 1.00 50.50 88 GLU A O 1
ATOM 691 N N . TYR A 1 89 ? 10.288 -7.122 4.223 1.00 53.16 89 TYR A N 1
ATOM 692 C CA . TYR A 1 89 ? 11.228 -6.551 3.238 1.00 53.16 89 TYR A CA 1
ATOM 693 C C . TYR A 1 89 ? 12.107 -7.613 2.565 1.00 53.16 89 TYR A C 1
ATOM 695 O O . TYR A 1 89 ? 12.632 -7.381 1.477 1.00 53.16 89 TYR A O 1
ATOM 703 N N . ILE A 1 90 ? 12.291 -8.764 3.217 1.00 60.12 90 ILE A N 1
ATOM 704 C CA . ILE A 1 90 ? 13.134 -9.843 2.722 1.00 60.12 90 ILE A CA 1
ATOM 705 C C . ILE A 1 90 ? 12.381 -11.159 2.898 1.00 60.12 90 ILE A C 1
ATOM 707 O O . ILE A 1 90 ? 12.368 -11.737 3.988 1.00 60.12 90 ILE A O 1
ATOM 711 N N . ARG A 1 91 ? 11.760 -11.636 1.810 1.00 64.69 91 ARG A N 1
ATOM 712 C CA . ARG A 1 91 ? 11.248 -13.011 1.716 1.00 64.69 91 ARG A CA 1
ATOM 713 C C . ARG A 1 91 ? 12.336 -13.972 2.167 1.00 64.69 91 ARG A C 1
ATOM 715 O O . ARG A 1 91 ? 13.486 -13.763 1.802 1.00 64.69 91 ARG A O 1
ATOM 722 N N . ARG A 1 92 ? 12.002 -15.003 2.941 1.00 69.56 92 ARG A N 1
ATOM 723 C CA . ARG A 1 92 ? 12.967 -16.033 3.342 1.00 69.56 92 ARG A CA 1
ATOM 724 C C . ARG A 1 92 ? 12.701 -17.337 2.598 1.00 69.56 92 ARG A C 1
ATOM 726 O O . ARG A 1 92 ? 11.546 -17.641 2.317 1.00 69.56 92 ARG A O 1
ATOM 733 N N . ASP A 1 93 ? 13.758 -18.056 2.238 1.00 71.62 93 ASP A N 1
ATOM 734 C CA . ASP A 1 93 ? 13.645 -19.397 1.660 1.00 71.62 93 ASP A CA 1
ATOM 735 C C . ASP A 1 93 ? 13.182 -20.423 2.719 1.00 71.62 93 ASP A C 1
ATOM 737 O O . ASP A 1 93 ? 13.064 -20.102 3.904 1.00 71.62 93 ASP A O 1
ATOM 741 N N . GLU A 1 94 ? 12.942 -21.677 2.315 1.00 71.06 94 GLU A N 1
ATOM 742 C CA . GLU A 1 94 ? 12.532 -22.766 3.226 1.00 71.06 94 GLU A CA 1
ATOM 743 C C . GLU A 1 94 ? 13.530 -23.019 4.374 1.00 71.06 94 GLU A C 1
ATOM 745 O O . GLU A 1 94 ? 13.200 -23.669 5.365 1.00 71.06 94 GLU A O 1
ATOM 750 N N . ARG A 1 95 ? 14.757 -22.498 4.260 1.00 77.75 95 ARG A N 1
ATOM 751 C CA . ARG A 1 95 ? 15.838 -22.620 5.244 1.00 77.75 95 ARG A CA 1
ATOM 752 C C . ARG A 1 95 ? 15.975 -21.372 6.123 1.00 77.75 95 ARG A C 1
ATOM 754 O O . ARG A 1 95 ? 16.860 -21.330 6.974 1.00 77.75 95 ARG A O 1
ATOM 761 N N . GLY A 1 96 ? 15.115 -20.368 5.944 1.00 70.56 96 GLY A N 1
ATOM 762 C CA . GLY A 1 96 ? 15.131 -19.122 6.707 1.00 70.56 96 GLY A CA 1
ATOM 763 C C . GLY A 1 96 ? 16.185 -18.105 6.250 1.00 70.56 96 GLY A C 1
ATOM 764 O O . GLY A 1 96 ? 16.390 -17.098 6.938 1.00 70.56 96 GLY A O 1
ATOM 765 N N . ASN A 1 97 ? 16.843 -18.317 5.110 1.00 75.19 97 ASN A N 1
ATOM 766 C CA . ASN A 1 97 ? 17.793 -17.363 4.537 1.00 75.19 97 ASN A CA 1
ATOM 767 C C . ASN A 1 97 ? 17.066 -16.278 3.746 1.00 75.19 97 ASN A C 1
ATOM 769 O O . ASN A 1 97 ? 15.994 -16.543 3.209 1.00 75.19 97 ASN A O 1
ATOM 773 N N . PRO A 1 98 ? 17.638 -15.070 3.617 1.00 68.44 98 PRO A N 1
ATOM 774 C CA . PRO A 1 98 ? 17.092 -14.046 2.737 1.00 68.44 98 PRO A CA 1
ATOM 775 C C . PRO A 1 98 ? 17.018 -14.557 1.289 1.00 68.44 98 PRO A C 1
ATOM 777 O O . PRO A 1 98 ? 18.034 -14.898 0.684 1.00 68.44 98 PRO A O 1
ATOM 780 N N . SER A 1 99 ? 15.808 -14.613 0.739 1.00 71.50 99 SER A N 1
ATOM 781 C CA . SER A 1 99 ? 15.539 -15.023 -0.632 1.00 71.50 99 SER A CA 1
ATOM 782 C C . SER A 1 99 ? 16.214 -14.058 -1.593 1.00 71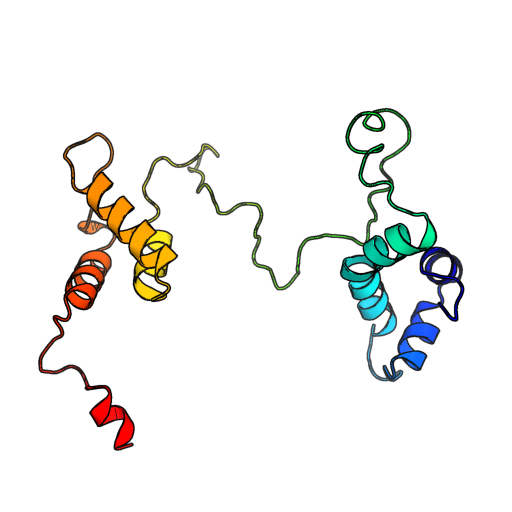.50 99 SER A C 1
ATOM 784 O O . SER A 1 99 ? 16.112 -12.834 -1.479 1.00 71.50 99 SER A O 1
ATOM 786 N N . THR A 1 100 ? 16.922 -14.633 -2.553 1.00 71.75 100 THR A N 1
ATOM 787 C CA . THR A 1 100 ? 17.570 -13.903 -3.639 1.00 71.75 100 THR A CA 1
ATOM 788 C C . THR A 1 100 ? 16.658 -13.753 -4.853 1.00 71.75 100 THR A C 1
ATOM 790 O O . THR A 1 100 ? 17.019 -13.031 -5.787 1.00 71.75 100 THR A O 1
ATOM 793 N N . GLU A 1 101 ? 15.490 -14.403 -4.844 1.00 75.38 101 GLU A N 1
ATOM 794 C CA . GLU A 1 101 ? 14.522 -14.302 -5.928 1.00 75.38 101 GLU A CA 1
ATOM 795 C C . GLU A 1 101 ? 13.817 -12.937 -5.922 1.00 75.38 101 GLU A C 1
ATOM 797 O O . GLU A 1 101 ? 13.503 -12.396 -4.857 1.00 75.38 101 GLU A O 1
ATOM 802 N N . PRO A 1 102 ? 13.564 -12.357 -7.107 1.00 76.88 102 PRO A N 1
ATOM 803 C CA . PRO A 1 102 ? 12.840 -11.098 -7.219 1.00 76.88 102 PRO A CA 1
ATOM 804 C C . PRO A 1 102 ? 11.395 -11.240 -6.720 1.00 76.88 102 PRO A C 1
ATOM 806 O O . PRO A 1 102 ? 10.682 -12.186 -7.058 1.00 76.88 102 PRO A O 1
ATOM 809 N N . ASP A 1 103 ? 10.933 -10.264 -5.938 1.00 86.62 103 ASP A N 1
ATOM 810 C CA . ASP A 1 103 ? 9.546 -10.210 -5.480 1.00 86.62 103 ASP A CA 1
ATOM 811 C C . ASP A 1 103 ? 8.637 -9.602 -6.557 1.00 86.62 103 ASP A C 1
ATOM 813 O O . ASP A 1 103 ? 8.352 -8.402 -6.562 1.00 86.62 103 ASP A O 1
ATOM 817 N N . TYR A 1 104 ? 8.154 -10.453 -7.464 1.00 89.94 104 TYR A N 1
ATOM 818 C CA . TYR A 1 104 ? 7.245 -10.035 -8.533 1.00 89.94 104 TYR A CA 1
ATOM 819 C C . TYR A 1 104 ? 5.906 -9.481 -8.027 1.00 89.94 104 TYR A C 1
ATOM 821 O O . TYR A 1 104 ? 5.314 -8.630 -8.685 1.00 89.94 104 TYR A O 1
ATOM 829 N N . SER A 1 105 ? 5.429 -9.917 -6.856 1.00 89.50 105 SER A N 1
ATOM 830 C CA . SER A 1 105 ? 4.188 -9.403 -6.258 1.00 89.50 105 SER A CA 1
ATOM 831 C C . SER A 1 105 ? 4.368 -7.956 -5.818 1.00 89.50 105 SER A C 1
ATOM 833 O O . SER A 1 105 ? 3.530 -7.107 -6.113 1.00 89.50 105 SER A O 1
ATOM 835 N N . ARG A 1 106 ? 5.472 -7.659 -5.126 1.00 89.06 106 ARG A N 1
ATOM 836 C CA . ARG A 1 106 ? 5.805 -6.283 -4.752 1.00 89.06 106 ARG A CA 1
ATOM 837 C C . ARG A 1 106 ? 6.001 -5.420 -5.994 1.00 89.06 106 ARG A C 1
ATOM 839 O O . ARG A 1 106 ? 5.403 -4.357 -6.075 1.00 89.06 106 ARG A O 1
ATOM 846 N N . LEU A 1 107 ? 6.756 -5.915 -6.974 1.00 91.88 107 LEU A N 1
ATOM 847 C CA . LEU A 1 107 ? 7.009 -5.205 -8.228 1.00 91.88 107 LEU A CA 1
ATOM 848 C C . LEU A 1 107 ? 5.710 -4.888 -8.992 1.00 91.88 107 LEU A C 1
ATOM 850 O O . LEU A 1 107 ? 5.518 -3.763 -9.439 1.00 91.88 107 LEU A O 1
ATOM 854 N N . THR A 1 108 ? 4.782 -5.849 -9.064 1.00 93.94 108 THR A N 1
ATOM 855 C CA . THR A 1 108 ? 3.441 -5.656 -9.642 1.00 93.94 108 THR A CA 1
ATOM 856 C C . THR A 1 108 ? 2.673 -4.557 -8.910 1.00 93.94 108 THR A C 1
ATOM 858 O O . THR A 1 108 ? 2.100 -3.678 -9.546 1.00 93.94 108 THR A O 1
ATOM 861 N N . LYS A 1 109 ? 2.652 -4.590 -7.571 1.00 92.62 109 LYS A N 1
ATOM 862 C CA . LYS A 1 109 ? 1.943 -3.587 -6.762 1.00 92.62 109 LYS A CA 1
ATOM 863 C C . LYS A 1 109 ? 2.535 -2.189 -6.946 1.00 92.62 109 LYS A C 1
ATOM 865 O O . LYS A 1 109 ? 1.767 -1.242 -7.070 1.00 92.62 109 LYS A O 1
ATOM 870 N N . SER A 1 110 ? 3.862 -2.069 -7.016 1.00 95.50 110 SER A N 1
ATOM 871 C CA . SER A 1 110 ? 4.542 -0.800 -7.299 1.00 95.50 110 SER A CA 1
ATOM 872 C C . SER A 1 110 ? 4.158 -0.247 -8.679 1.00 95.50 110 SER A C 1
ATOM 874 O O . SER A 1 110 ? 3.851 0.936 -8.784 1.00 95.50 110 SER A O 1
ATOM 876 N N . LEU A 1 111 ? 4.058 -1.096 -9.714 1.00 94.94 111 LEU A N 1
ATOM 877 C CA . LEU A 1 111 ? 3.573 -0.683 -11.043 1.00 94.94 111 LEU A CA 1
ATOM 878 C C . LEU A 1 111 ? 2.091 -0.280 -11.049 1.00 94.94 111 LEU A C 1
ATOM 880 O O . LEU A 1 111 ? 1.720 0.639 -11.773 1.00 94.94 111 LEU A O 1
ATOM 884 N N . LEU A 1 112 ? 1.247 -0.962 -10.271 1.00 94.12 112 LEU A N 1
ATOM 885 C CA . LEU A 1 112 ? -0.206 -0.762 -10.270 1.00 94.12 112 LEU A CA 1
ATOM 886 C C . LEU A 1 112 ? -0.657 0.425 -9.404 1.00 94.12 112 LEU A C 1
ATOM 888 O O . LEU A 1 112 ? -1.697 1.015 -9.666 1.00 94.12 112 LEU A O 1
ATOM 892 N N . CYS A 1 113 ? 0.099 0.783 -8.362 1.00 92.44 113 CYS A N 1
ATOM 893 C CA . CYS A 1 113 ? -0.328 1.808 -7.404 1.00 92.44 113 CYS A CA 1
ATOM 894 C C . CYS A 1 113 ? -0.379 3.234 -7.979 1.00 92.44 113 CYS A C 1
ATOM 896 O O . CYS A 1 113 ? -0.998 4.102 -7.368 1.00 92.44 113 CYS A O 1
ATOM 898 N N . GLY A 1 114 ? 0.287 3.491 -9.111 1.00 87.88 114 GLY A N 1
ATOM 899 C CA . GLY A 1 114 ? 0.281 4.792 -9.788 1.00 87.88 114 GLY A CA 1
ATOM 900 C C . GLY A 1 114 ? 1.015 5.918 -9.048 1.00 87.88 114 GLY A C 1
ATOM 901 O O . GLY A 1 114 ? 0.978 7.063 -9.490 1.00 87.88 114 GLY A O 1
ATOM 902 N N . ILE A 1 115 ? 1.691 5.628 -7.930 1.00 93.25 115 ILE A N 1
ATOM 903 C CA . ILE A 1 115 ? 2.476 6.621 -7.187 1.00 93.25 115 ILE A CA 1
A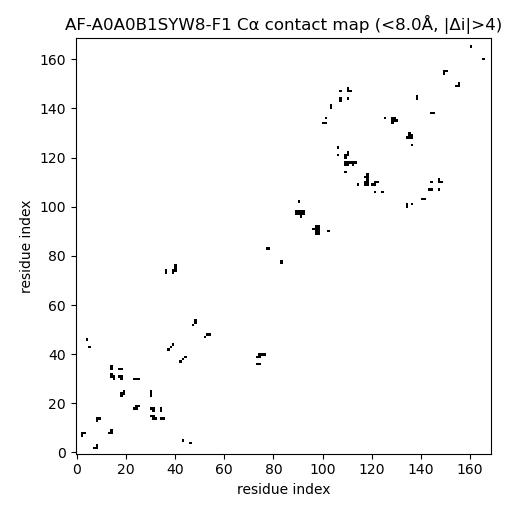TOM 904 C C . ILE A 1 115 ? 3.803 6.840 -7.930 1.00 93.25 115 ILE A C 1
ATOM 906 O O . ILE A 1 115 ? 4.533 5.862 -8.101 1.00 93.25 115 ILE A O 1
ATOM 910 N N . PRO A 1 116 ? 4.177 8.082 -8.303 1.00 93.94 116 PRO A N 1
ATOM 911 C CA . PRO A 1 116 ? 5.351 8.344 -9.144 1.00 93.94 116 PRO A CA 1
ATOM 912 C C . PRO A 1 116 ? 6.632 7.662 -8.648 1.00 93.94 116 PRO A C 1
ATOM 914 O O . PRO A 1 116 ? 7.253 6.903 -9.380 1.00 93.94 116 PRO A O 1
ATOM 917 N N . ASN A 1 117 ? 6.947 7.813 -7.358 1.00 94.75 117 ASN A N 1
ATOM 918 C CA . ASN A 1 117 ? 8.149 7.225 -6.758 1.00 94.75 117 ASN A CA 1
ATOM 919 C C . ASN A 1 117 ? 8.178 5.686 -6.820 1.00 94.75 117 ASN A C 1
ATOM 921 O O . ASN A 1 117 ? 9.246 5.091 -6.950 1.00 94.75 117 ASN A O 1
ATOM 925 N N . GLU A 1 118 ? 7.021 5.033 -6.689 1.00 96.25 118 GLU A N 1
ATOM 926 C CA . GLU A 1 118 ? 6.921 3.568 -6.733 1.00 96.25 118 GLU A CA 1
ATOM 927 C C . GLU A 1 118 ? 6.964 3.045 -8.168 1.00 96.25 118 GLU A C 1
ATOM 929 O O . GLU A 1 118 ? 7.610 2.030 -8.433 1.00 96.25 118 GLU A O 1
ATOM 934 N N . VAL A 1 119 ? 6.328 3.754 -9.103 1.00 95.94 119 VAL A N 1
ATOM 935 C CA . VAL A 1 119 ? 6.408 3.439 -10.532 1.00 95.94 119 VAL A CA 1
ATOM 936 C C . VAL A 1 119 ? 7.855 3.584 -11.013 1.00 95.94 119 VAL A C 1
ATOM 938 O O . VAL A 1 119 ? 8.381 2.653 -11.620 1.00 95.94 119 VAL A O 1
ATOM 941 N N . ASP A 1 120 ? 8.547 4.667 -10.651 1.00 96.38 12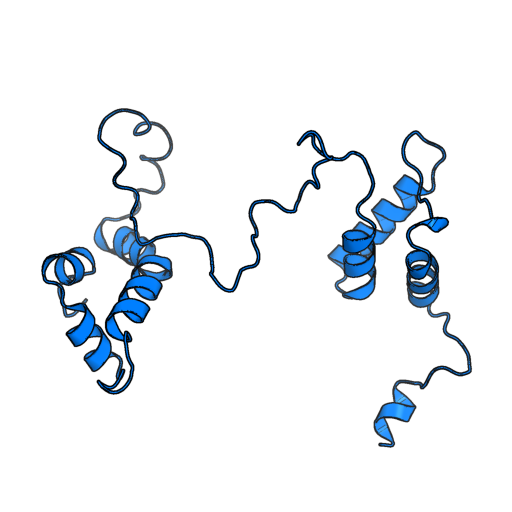0 ASP A N 1
ATOM 942 C CA . ASP A 1 120 ? 9.966 4.877 -10.968 1.00 96.38 120 ASP A CA 1
ATOM 943 C C . ASP A 1 120 ? 10.854 3.773 -10.381 1.00 96.38 120 ASP A C 1
ATOM 945 O O . ASP A 1 120 ? 11.719 3.211 -11.063 1.00 96.38 120 ASP A O 1
ATOM 949 N N . PHE A 1 121 ? 10.628 3.413 -9.114 1.00 95.12 121 PHE A N 1
ATOM 950 C CA . PHE A 1 121 ? 11.302 2.283 -8.479 1.00 95.12 121 PHE A CA 1
ATOM 951 C C . PHE A 1 121 ? 11.096 0.989 -9.280 1.00 95.12 121 PHE A C 1
ATOM 953 O O . PHE A 1 121 ? 12.064 0.287 -9.585 1.00 95.12 121 PHE A O 1
ATOM 960 N N . ALA A 1 122 ? 9.858 0.685 -9.668 1.00 95.25 122 ALA A N 1
ATOM 961 C CA . ALA A 1 122 ? 9.535 -0.519 -10.417 1.00 95.25 122 ALA A CA 1
ATOM 962 C C . ALA A 1 122 ? 10.155 -0.539 -11.823 1.00 95.25 122 ALA A C 1
ATOM 964 O O . ALA A 1 122 ? 10.689 -1.573 -12.237 1.00 95.25 122 ALA A O 1
ATOM 965 N N . MET A 1 123 ? 10.149 0.591 -12.535 1.00 95.19 123 MET A N 1
ATOM 966 C CA . MET A 1 123 ? 10.783 0.738 -13.851 1.00 95.19 123 MET A CA 1
ATOM 967 C C . MET A 1 123 ? 12.295 0.503 -13.772 1.00 95.19 123 MET A C 1
ATOM 969 O O . MET A 1 123 ? 12.859 -0.238 -14.584 1.00 95.19 123 MET A O 1
ATOM 973 N N . ASN A 1 124 ? 12.951 1.051 -12.745 1.00 94.50 124 ASN A N 1
ATOM 974 C CA . ASN A 1 124 ? 14.375 0.831 -12.493 1.00 94.50 124 ASN A CA 1
ATOM 975 C C . ASN A 1 124 ? 14.687 -0.645 -12.212 1.00 94.50 124 ASN A C 1
ATOM 977 O O . ASN A 1 124 ? 15.644 -1.194 -12.761 1.00 94.50 124 ASN A O 1
ATOM 981 N N . VAL A 1 125 ? 13.860 -1.318 -11.406 1.00 93.00 125 VAL A N 1
ATOM 982 C CA . VAL A 1 125 ? 14.013 -2.755 -11.128 1.00 93.00 125 VAL A CA 1
ATOM 983 C C . VAL A 1 125 ? 13.818 -3.590 -12.397 1.00 93.00 125 VAL A C 1
ATOM 985 O O . VAL A 1 125 ? 14.637 -4.468 -12.667 1.00 93.00 125 VAL A O 1
ATOM 988 N N . CYS A 1 126 ? 12.789 -3.312 -13.203 1.00 92.88 126 CYS A N 1
ATOM 989 C CA . CYS A 1 126 ? 12.566 -4.005 -14.478 1.00 92.88 126 CYS A CA 1
ATOM 990 C C . CYS A 1 126 ? 13.758 -3.830 -15.425 1.00 92.88 126 CYS A C 1
ATOM 992 O O . CYS A 1 126 ? 14.220 -4.799 -16.024 1.00 92.88 126 CYS A O 1
ATOM 994 N N . THR A 1 127 ? 14.303 -2.615 -15.497 1.00 92.75 127 THR A N 1
ATOM 995 C CA . THR A 1 127 ? 15.482 -2.299 -16.311 1.00 92.75 127 THR A CA 1
ATOM 996 C C . THR A 1 127 ? 16.701 -3.091 -15.841 1.00 92.75 127 THR A C 1
ATOM 998 O O . THR A 1 127 ? 17.341 -3.761 -16.650 1.00 92.75 127 THR A O 1
ATOM 1001 N N . LEU A 1 128 ? 16.980 -3.114 -14.533 1.00 91.06 128 LEU A N 1
ATOM 1002 C CA . LEU A 1 128 ? 18.092 -3.880 -13.962 1.00 91.06 128 LEU A CA 1
ATOM 1003 C C . LEU A 1 128 ? 17.970 -5.383 -14.260 1.00 91.06 128 LEU A C 1
ATOM 1005 O O . LEU A 1 128 ? 18.955 -6.027 -14.609 1.00 91.06 128 LEU A O 1
ATOM 1009 N N . LEU A 1 129 ? 16.759 -5.934 -14.141 1.00 90.00 129 LEU A N 1
ATOM 1010 C CA . LEU A 1 129 ? 16.476 -7.355 -14.367 1.00 90.00 129 LEU A CA 1
ATOM 1011 C C . LEU A 1 129 ? 16.375 -7.739 -15.855 1.00 90.00 129 LEU A C 1
ATOM 1013 O O . LEU A 1 129 ? 16.387 -8.930 -16.171 1.00 90.00 129 LEU A O 1
ATOM 1017 N N . SER A 1 130 ? 16.262 -6.765 -16.764 1.00 89.69 130 SER A N 1
ATOM 1018 C CA . SER A 1 130 ? 16.268 -6.992 -18.218 1.00 89.69 130 SER A CA 1
ATOM 1019 C C . SER A 1 130 ? 17.670 -7.213 -18.790 1.00 89.69 130 SER A C 1
ATOM 1021 O O . SER A 1 130 ? 17.813 -7.792 -19.868 1.00 89.69 130 SER A O 1
ATOM 1023 N N . HIS A 1 131 ? 18.714 -6.779 -18.074 1.00 87.56 131 HIS A N 1
ATOM 1024 C CA . HIS A 1 131 ? 20.089 -7.001 -18.498 1.00 87.56 131 HIS A CA 1
ATOM 1025 C C . HIS A 1 131 ? 20.491 -8.466 -18.248 1.00 87.56 131 HIS A C 1
ATOM 1027 O O . HIS A 1 131 ? 20.194 -9.005 -17.178 1.00 87.56 131 HIS A O 1
ATOM 1033 N N . PRO A 1 132 ? 21.188 -9.130 -19.188 1.00 80.25 132 PRO A N 1
ATOM 1034 C CA . PRO A 1 132 ? 21.690 -10.480 -18.970 1.00 80.25 132 PRO A CA 1
ATOM 1035 C C . PRO A 1 132 ? 22.619 -10.522 -17.750 1.00 80.25 132 PRO A C 1
ATOM 1037 O O . PRO A 1 132 ? 23.660 -9.872 -17.708 1.00 80.25 132 PRO A O 1
ATOM 1040 N N . GLY A 1 133 ? 22.237 -11.298 -16.741 1.00 77.06 133 GLY A N 1
ATOM 1041 C CA . GLY A 1 133 ? 22.953 -11.368 -15.475 1.00 77.06 133 GLY A CA 1
ATOM 1042 C C . GLY A 1 133 ? 22.465 -12.518 -14.595 1.00 77.06 133 GLY A C 1
ATOM 1043 O O . GLY A 1 133 ? 21.619 -13.311 -15.009 1.00 77.06 133 GLY A O 1
ATOM 1044 N N . PRO A 1 134 ? 22.979 -12.628 -13.360 1.00 73.75 134 PRO A N 1
ATOM 1045 C CA . PRO A 1 134 ? 22.608 -13.706 -12.442 1.00 73.75 134 PRO A CA 1
ATOM 1046 C C . PRO A 1 134 ? 21.140 -13.639 -11.992 1.00 73.75 134 PRO A C 1
ATOM 1048 O O . PRO A 1 134 ? 20.592 -14.642 -11.537 1.00 73.75 134 PRO A O 1
ATOM 1051 N N . ARG A 1 135 ? 20.497 -12.470 -12.106 1.00 79.44 135 ARG A N 1
ATOM 1052 C CA . ARG A 1 135 ? 19.072 -12.268 -11.828 1.00 79.44 135 ARG A CA 1
ATOM 1053 C C . ARG A 1 135 ? 18.410 -11.698 -13.071 1.00 79.44 135 ARG A C 1
ATOM 1055 O O . ARG A 1 135 ? 18.828 -10.656 -13.556 1.00 79.44 135 ARG A O 1
ATOM 1062 N N . LEU A 1 136 ? 17.389 -12.394 -13.552 1.00 86.62 136 LEU A N 1
ATOM 1063 C CA . LEU A 1 136 ? 16.666 -12.069 -14.776 1.00 86.62 136 LEU A CA 1
ATOM 1064 C C . LEU A 1 136 ? 15.192 -11.866 -14.455 1.00 86.62 136 LEU A C 1
ATOM 1066 O O . LEU A 1 136 ? 14.643 -12.549 -13.584 1.00 86.62 136 LEU A O 1
ATOM 1070 N N . LEU A 1 137 ? 14.546 -10.979 -15.203 1.00 88.31 137 LEU A N 1
ATOM 1071 C CA . LEU A 1 137 ? 13.100 -10.825 -15.174 1.00 88.31 137 LEU A CA 1
ATOM 1072 C C . LEU A 1 137 ? 12.450 -12.050 -15.835 1.00 88.31 137 LEU A C 1
ATOM 1074 O O . LEU A 1 137 ? 12.357 -12.147 -17.058 1.00 88.31 137 LEU A O 1
ATOM 1078 N N . ARG A 1 138 ? 12.007 -13.020 -15.031 1.00 89.00 138 ARG A N 1
ATOM 1079 C CA . ARG A 1 138 ? 11.338 -14.229 -15.530 1.00 89.00 138 ARG A CA 1
ATOM 1080 C C . ARG A 1 138 ? 9.847 -13.968 -15.708 1.00 89.00 138 ARG A C 1
ATOM 1082 O O . ARG A 1 138 ? 9.043 -14.274 -14.830 1.00 89.00 138 ARG A O 1
ATOM 1089 N N . LEU A 1 139 ? 9.481 -13.447 -16.875 1.00 88.56 139 LEU A N 1
ATOM 1090 C CA . LEU A 1 139 ? 8.088 -13.152 -17.231 1.00 88.56 139 LEU A CA 1
ATOM 1091 C C . LEU A 1 139 ? 7.163 -14.378 -17.162 1.00 88.56 139 LEU A C 1
ATOM 1093 O O . LEU A 1 139 ? 5.976 -14.221 -16.904 1.00 88.56 139 LEU A O 1
ATOM 1097 N N . SER A 1 140 ? 7.691 -15.599 -17.300 1.00 89.12 140 SER A N 1
ATOM 1098 C CA . SER A 1 140 ? 6.915 -16.834 -17.108 1.00 89.12 140 SER A CA 1
ATOM 1099 C C . SER A 1 140 ? 6.290 -16.955 -15.713 1.00 89.12 140 SER A C 1
ATOM 1101 O O . SER A 1 140 ? 5.257 -17.600 -15.569 1.00 89.12 140 SER A O 1
ATOM 1103 N N . HIS A 1 141 ? 6.898 -16.346 -14.689 1.00 86.94 141 HIS A N 1
ATOM 1104 C CA . HIS A 1 141 ? 6.383 -16.348 -13.317 1.00 86.94 141 HIS A CA 1
ATOM 1105 C C . HIS A 1 141 ? 5.500 -15.136 -12.996 1.00 86.94 141 HIS A C 1
ATOM 1107 O O . HIS A 1 141 ? 4.815 -15.143 -11.976 1.00 86.94 141 HIS A O 1
ATOM 1113 N N . ALA A 1 142 ? 5.524 -14.101 -13.836 1.00 89.19 142 ALA A N 1
ATOM 1114 C CA . ALA A 1 142 ? 4.792 -12.856 -13.622 1.00 89.19 142 ALA A CA 1
ATOM 1115 C C . ALA A 1 142 ? 4.420 -12.204 -14.967 1.00 89.19 142 ALA A C 1
ATOM 1117 O O . ALA A 1 142 ? 4.968 -11.157 -15.325 1.00 89.19 142 ALA A O 1
ATOM 1118 N N . PRO A 1 143 ? 3.517 -12.832 -15.745 1.00 91.25 143 PRO A N 1
ATOM 1119 C CA . PRO A 1 143 ? 3.181 -12.363 -17.088 1.00 91.25 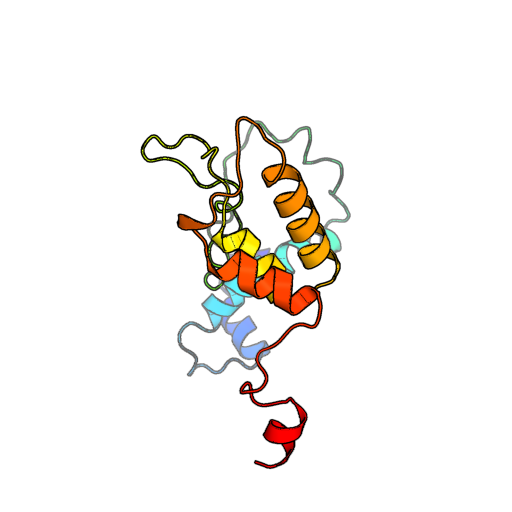143 PRO A CA 1
ATOM 1120 C C . PRO A 1 143 ? 2.497 -10.994 -17.065 1.00 91.25 143 PRO A C 1
ATOM 1122 O O . PRO A 1 143 ? 2.716 -10.186 -17.954 1.00 91.25 143 PRO A O 1
ATOM 1125 N N . ASN A 1 144 ? 1.743 -10.685 -16.011 1.00 92.19 144 ASN A N 1
ATOM 1126 C CA . ASN A 1 144 ? 1.052 -9.410 -15.813 1.00 92.19 144 ASN A CA 1
ATOM 1127 C C . ASN A 1 144 ? 1.982 -8.181 -15.792 1.00 92.19 144 ASN A C 1
ATOM 1129 O O . ASN A 1 144 ? 1.528 -7.076 -16.077 1.00 92.19 144 ASN A O 1
ATOM 1133 N N . ILE A 1 145 ? 3.273 -8.349 -15.483 1.00 94.62 145 ILE A N 1
ATOM 1134 C CA . ILE A 1 145 ? 4.242 -7.245 -15.515 1.00 94.62 145 ILE A CA 1
ATOM 1135 C C . ILE A 1 145 ? 4.342 -6.656 -16.925 1.00 94.62 145 ILE A C 1
ATOM 1137 O O . ILE A 1 145 ? 4.417 -5.438 -17.055 1.00 94.62 145 ILE A O 1
ATOM 1141 N N . ILE A 1 146 ? 4.293 -7.480 -17.980 1.00 93.56 146 ILE A N 1
ATOM 1142 C CA . ILE A 1 146 ? 4.386 -6.962 -19.352 1.00 93.56 146 ILE A CA 1
ATOM 1143 C C . ILE A 1 146 ? 3.163 -6.119 -19.710 1.00 93.56 146 ILE A C 1
ATOM 1145 O O . ILE A 1 146 ? 3.314 -5.041 -20.271 1.00 93.56 146 ILE A O 1
ATOM 1149 N N . THR A 1 147 ? 1.972 -6.565 -19.307 1.00 92.94 147 THR A N 1
ATOM 1150 C CA . THR A 1 147 ? 0.718 -5.834 -19.506 1.00 92.94 147 THR A CA 1
ATOM 1151 C C . THR A 1 147 ? 0.772 -4.475 -18.817 1.00 92.94 147 THR A C 1
ATOM 1153 O O . THR A 1 147 ? 0.429 -3.467 -19.422 1.00 92.94 147 THR A O 1
ATOM 1156 N N . LEU A 1 148 ? 1.277 -4.422 -17.580 1.00 94.50 148 LEU A N 1
ATOM 1157 C CA . LEU A 1 148 ? 1.418 -3.167 -16.840 1.00 94.50 148 LEU A CA 1
ATOM 1158 C C . LEU A 1 148 ? 2.450 -2.226 -17.472 1.00 94.50 148 LEU A C 1
ATOM 1160 O O . LEU A 1 148 ? 2.203 -1.028 -17.552 1.00 94.50 148 LEU A O 1
ATOM 1164 N N . LEU A 1 149 ? 3.587 -2.740 -17.946 1.00 94.81 149 LEU A N 1
ATOM 1165 C CA . LEU A 1 149 ? 4.587 -1.922 -18.644 1.00 94.81 149 LEU A CA 1
ATOM 1166 C C . LEU A 1 149 ? 4.027 -1.322 -19.943 1.00 94.81 149 LEU A C 1
ATOM 1168 O O . LEU A 1 149 ? 4.276 -0.156 -20.231 1.00 94.81 149 LEU A O 1
ATOM 1172 N N . VAL A 1 150 ? 3.248 -2.100 -20.698 1.00 93.06 150 VAL A N 1
ATOM 1173 C CA . VAL A 1 150 ? 2.572 -1.654 -21.927 1.00 93.06 150 VAL A CA 1
ATOM 1174 C C . VAL A 1 150 ? 1.498 -0.602 -21.617 1.00 93.06 150 VAL A C 1
ATOM 1176 O O . VAL A 1 150 ? 1.446 0.428 -22.289 1.00 93.06 150 VAL A O 1
ATOM 1179 N N . ALA A 1 151 ? 0.733 -0.788 -20.538 1.00 92.31 151 ALA A N 1
ATOM 1180 C CA . ALA A 1 151 ? -0.225 0.204 -20.048 1.00 92.31 151 ALA A CA 1
ATOM 1181 C C . ALA A 1 151 ? 0.453 1.535 -19.661 1.00 92.31 151 ALA A C 1
ATOM 1183 O O . ALA A 1 151 ? -0.065 2.605 -19.971 1.00 92.31 151 ALA A O 1
ATOM 1184 N N . HIS A 1 152 ? 1.651 1.497 -19.062 1.00 92.25 152 HIS A N 1
ATOM 1185 C CA . HIS A 1 152 ? 2.452 2.702 -18.772 1.00 92.25 152 HIS A CA 1
ATOM 1186 C C . HIS A 1 152 ? 2.965 3.419 -20.034 1.00 92.25 152 HIS A C 1
ATOM 1188 O O . HIS A 1 152 ? 3.309 4.598 -19.971 1.00 92.25 152 HIS A O 1
ATOM 1194 N N . CYS A 1 153 ? 2.977 2.754 -21.194 1.00 93.06 153 CYS A N 1
ATOM 1195 C CA . CYS A 1 153 ? 3.204 3.389 -22.497 1.00 93.06 153 CYS A CA 1
ATOM 1196 C C . CYS A 1 153 ? 1.926 3.981 -23.118 1.00 93.06 153 CYS A C 1
ATOM 1198 O O . CYS A 1 153 ? 1.992 4.531 -24.216 1.00 93.06 153 CYS A O 1
ATOM 1200 N N . GLY A 1 154 ? 0.778 3.871 -22.442 1.00 88.81 154 GLY A N 1
ATOM 1201 C CA . GLY A 1 154 ? -0.515 4.328 -22.946 1.00 88.81 154 GLY A CA 1
ATOM 1202 C C . GLY A 1 154 ? -1.134 3.400 -23.993 1.00 88.81 154 GLY A C 1
ATOM 1203 O O . GLY A 1 154 ? -1.956 3.851 -24.783 1.00 88.81 154 GLY A O 1
ATOM 1204 N N . ILE A 1 155 ? -0.713 2.133 -24.040 1.00 88.62 155 ILE A N 1
ATOM 1205 C CA . ILE A 1 155 ? -1.240 1.135 -24.973 1.00 88.62 155 ILE A CA 1
ATOM 1206 C C . ILE A 1 155 ? -2.246 0.264 -24.212 1.00 88.62 155 ILE A C 1
ATOM 1208 O O . ILE A 1 155 ? -1.866 -0.456 -23.287 1.00 88.62 155 ILE A O 1
ATOM 1212 N N . PHE A 1 156 ? -3.507 0.326 -24.627 1.00 85.00 156 PHE A N 1
ATOM 1213 C CA . PHE A 1 156 ? -4.632 -0.439 -24.083 1.00 85.00 156 PHE A CA 1
ATOM 1214 C C . PHE A 1 156 ? -5.342 -1.173 -25.225 1.00 85.00 156 PHE A C 1
ATOM 1216 O O . PHE A 1 156 ? -5.098 -0.852 -26.390 1.00 85.00 156 PHE A O 1
ATOM 1223 N N . ASP A 1 157 ? -6.144 -2.190 -24.912 1.00 82.31 157 ASP A N 1
ATOM 1224 C CA . ASP A 1 157 ? -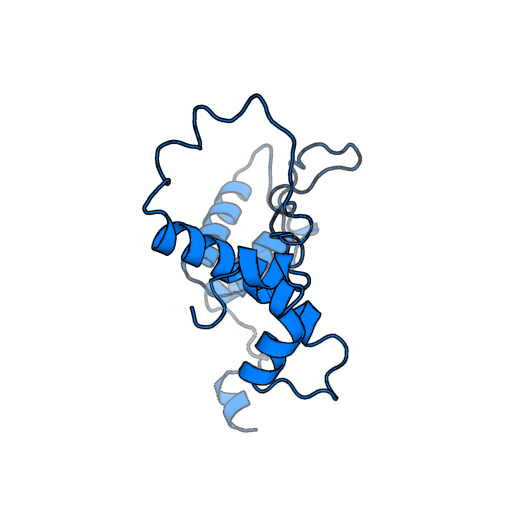6.914 -2.888 -25.944 1.00 82.31 157 ASP A CA 1
ATOM 1225 C C . ASP A 1 157 ? -8.092 -2.005 -26.389 1.00 82.31 157 ASP A C 1
ATOM 1227 O O . ASP A 1 157 ? -8.718 -1.346 -25.561 1.00 82.31 157 ASP A O 1
ATOM 1231 N N . ASP A 1 158 ? -8.429 -2.004 -27.681 1.00 74.44 158 ASP A N 1
ATOM 1232 C CA . ASP A 1 158 ? -9.521 -1.175 -28.234 1.00 74.44 158 ASP A CA 1
ATOM 1233 C C . ASP A 1 158 ? -10.911 -1.603 -27.706 1.00 74.44 158 ASP A C 1
ATOM 1235 O O . ASP A 1 158 ? -11.918 -0.940 -27.956 1.00 74.44 158 ASP A O 1
ATOM 1239 N N . GLY A 1 159 ? -10.982 -2.756 -27.033 1.00 70.69 159 GLY A N 1
ATOM 1240 C CA . GLY A 1 159 ? -12.184 -3.293 -26.399 1.00 70.69 159 GLY A CA 1
ATOM 1241 C C . GLY A 1 159 ? -12.308 -3.011 -24.900 1.00 70.69 159 GLY A C 1
ATOM 1242 O O . GLY A 1 159 ? -13.312 -3.422 -24.316 1.00 70.69 159 GLY A O 1
ATOM 1243 N N . ASP A 1 160 ? -11.321 -2.365 -24.274 1.00 71.81 160 ASP A N 1
ATOM 1244 C CA . ASP A 1 160 ? -11.401 -1.990 -22.862 1.00 71.81 160 ASP A CA 1
ATOM 1245 C C . ASP A 1 160 ? -12.334 -0.776 -22.693 1.00 71.81 160 ASP A C 1
ATOM 1247 O O . ASP A 1 160 ? -12.312 0.159 -23.490 1.00 71.81 160 ASP A O 1
ATOM 1251 N N . GLU A 1 161 ? -13.187 -0.793 -21.662 1.00 67.94 161 GLU A N 1
ATOM 1252 C CA . GLU A 1 161 ? -14.075 0.336 -21.367 1.00 67.94 161 GLU A CA 1
ATOM 1253 C C . GLU A 1 161 ? -13.242 1.574 -21.023 1.00 67.94 161 GLU A C 1
ATOM 1255 O O . GLU A 1 161 ? -12.469 1.582 -20.057 1.00 67.94 161 GLU A O 1
ATOM 1260 N N . ASP A 1 162 ? -13.426 2.643 -21.795 1.00 70.31 162 ASP A N 1
ATOM 1261 C CA . ASP A 1 162 ? -12.752 3.900 -21.525 1.00 70.31 162 ASP A CA 1
ATOM 1262 C C . ASP A 1 162 ? -13.299 4.525 -20.237 1.00 70.31 162 ASP A C 1
ATOM 1264 O O . ASP A 1 162 ? -14.454 4.345 -19.838 1.00 70.31 162 ASP A O 1
ATOM 1268 N N . LEU A 1 163 ? -12.504 5.396 -19.614 1.00 65.06 163 LEU A N 1
ATOM 1269 C CA . LEU A 1 163 ? -12.953 6.183 -18.458 1.00 65.06 163 LEU A CA 1
ATOM 1270 C C . LEU A 1 163 ? -14.218 7.014 -18.774 1.00 65.06 163 LEU A C 1
ATOM 1272 O O . LEU A 1 163 ? -15.003 7.333 -17.881 1.00 65.06 163 LEU A O 1
ATOM 1276 N N . SER A 1 164 ? -14.428 7.351 -20.053 1.00 69.69 164 SER A N 1
ATOM 1277 C CA . SER A 1 164 ? -15.641 8.002 -20.556 1.00 69.69 164 SER A CA 1
ATOM 1278 C C . SER A 1 164 ? -16.877 7.106 -20.585 1.00 69.69 164 SER A C 1
ATOM 1280 O O . SER A 1 164 ? -17.992 7.629 -20.574 1.00 69.69 164 SER A O 1
ATOM 1282 N N . ASP A 1 165 ? -16.711 5.789 -20.638 1.00 76.31 165 ASP A N 1
ATOM 1283 C CA . ASP A 1 165 ? -17.817 4.833 -20.633 1.00 76.31 165 ASP A CA 1
ATOM 1284 C C . ASP A 1 165 ? -18.327 4.580 -19.214 1.00 76.31 165 ASP A C 1
ATOM 1286 O O . ASP A 1 165 ? -19.539 4.502 -19.005 1.00 76.31 165 ASP A O 1
ATOM 1290 N N . LEU A 1 166 ? -17.442 4.642 -18.213 1.00 69.00 166 LEU A N 1
ATOM 1291 C CA . LEU A 1 166 ? -17.831 4.596 -16.801 1.00 69.00 166 LEU A CA 1
ATOM 1292 C C . LEU A 1 166 ? -18.750 5.766 -16.400 1.00 69.00 166 LEU A C 1
ATOM 1294 O O . LEU A 1 166 ? -19.623 5.611 -15.553 1.00 69.00 166 LEU A O 1
ATOM 1298 N N . ALA A 1 167 ? -18.586 6.935 -17.029 1.00 71.31 167 ALA A N 1
ATOM 1299 C CA . ALA A 1 167 ? -19.398 8.127 -16.765 1.00 71.31 167 ALA A CA 1
ATOM 1300 C C . ALA A 1 167 ? -20.822 8.064 -17.360 1.00 71.31 167 ALA A C 1
ATOM 1302 O O . ALA A 1 167 ? -21.625 8.967 -17.115 1.00 71.31 167 ALA A O 1
ATOM 1303 N N . LYS A 1 168 ? -21.128 7.042 -18.171 1.00 70.69 168 LYS A N 1
ATOM 1304 C CA . LYS A 1 168 ? -22.449 6.831 -18.790 1.00 70.69 168 LYS A CA 1
ATOM 1305 C C . LYS A 1 168 ? -23.348 5.885 -17.982 1.00 70.69 168 LYS A C 1
ATOM 1307 O O . LYS A 1 168 ? -24.496 5.687 -18.384 1.00 70.69 168 LYS A O 1
ATOM 1312 N N . THR A 1 169 ? -22.837 5.319 -16.887 1.00 53.09 169 THR A N 1
ATOM 1313 C CA . THR A 1 169 ? -23.566 4.428 -15.967 1.00 53.09 169 THR A CA 1
ATOM 1314 C C . THR A 1 169 ? -24.034 5.202 -14.741 1.00 53.09 169 THR A C 1
ATOM 1316 O O . THR A 1 169 ? -25.180 4.960 -14.301 1.00 53.09 169 THR A O 1
#

pLDDT: mean 74.89, std 18.81, range [33.66, 96.38]

Secondary structure (DSSP, 8-state):
-TTSHHHHHHHTTTHHHHHHHTT--TTSTTHHHHHHHHHHHHTHHHHHHHHH---SSSSSSS-SSSS-----TT---S-TTS--TTS-SS-B-TTSSBP-S--HHHHHHHHHS--HHHHHHHHHHHHHHHSSSSS---GGG-THHHHHHHHHTT---TTSPPHHHHTT-

Sequence (169 aa):
MALGGWQKVAMQEKWADVAEMLGVGEDVVGGDHAIKLLYMRYLSKYEQIETIGDIDDMLDGEMSRSRGRQFSFFATNDCPIGMGRTHEYIRRDERGNPSTEPDYSRLTKSLLCGIPNEVDFAMNVCTLLSHPGPRLLRLSHAPNIITLLVAHCGIFDDGDEDLSDLAKT

Organism: Oesophagostomum dentatum (NCBI:txid61180)

Foldseek 3Di:
DVQPDDVSCVVVVVLVVVQVVVVNDPVPVCSSVVSNLVCLAPPNVVCCCVVVPDPVDPCPPPVPDDDDPPPVPSHPNDDPPPPDPPPPPFDADPVRHGDPADDLVQLLCLLPVPDVVSVVVSVVVQVVQCDPDPHHDPCVVPVVVVVSVCVVVVDDDPPDQDPVNVVVD

Nearest PDB structures (foldseek):
  7y8r-assembly1_L  TM=4.059E-01  e=2.039E-06  Homo sapiens
  7c4j-assembly1_I  TM=8.527E-01  e=2.953E+00  Saccharomyces cerevisiae S288C
  7egp-assembly1_B  TM=6.364E-01  e=6.778E+00  Saccharomyces cerevisiae S288C

Radius of gyration: 25.64 Å; Cα contacts (8 Å, |Δi|>4): 91; chains: 1; bounding box: 48×40×69 Å